Protein AF-A0A2R8B8V7-F1 (afdb_monomer)

Solvent-accessible surface area (backbone atoms only — not comparable to full-atom values): 5307 Å² total; per-residue (Å²): 131,83,75,81,55,92,70,33,49,45,82,42,77,43,87,91,82,42,77,43,55,46,59,65,62,56,99,90,41,82,63,27,61,56,32,46,56,39,31,54,45,42,45,55,26,50,76,66,72,59,47,33,13,81,64,80,65,45,68,50,58,70,90,52,62,69,83,59,53,48,69,44,72,66,44,48,51,50,50,52,50,52,62,48,61,80,72,108

Sequence (88 aa):
MPAPDLDGVYISERGEGRITVTHEGYLWSNSSQNRFKRAVTILRRLQRNTWRCDWCFEDLQTWRRADARYCCEGCRKRAARQRRFWRG

pLDDT: mean 81.8, std 13.98, range [37.34, 96.25]

Organism: NCBI:txid1510460

Structure (mmCIF, N/CA/C/O backbone):
data_AF-A0A2R8B8V7-F1
#
_entry.id   AF-A0A2R8B8V7-F1
#
loop_
_atom_site.group_PDB
_atom_site.id
_atom_site.type_symbol
_atom_site.label_atom_id
_atom_site.label_alt_id
_atom_site.label_comp_id
_atom_site.label_asym_id
_atom_site.label_entity_id
_atom_site.label_seq_id
_atom_site.pdbx_PDB_ins_code
_atom_site.Cartn_x
_atom_site.Cartn_y
_atom_site.Cartn_z
_atom_site.occupancy
_atom_site.B_iso_or_equiv
_atom_site.auth_seq_id
_atom_site.auth_comp_id
_atom_site.auth_asym_id
_atom_site.auth_atom_id
_atom_site.pdbx_PDB_model_num
ATOM 1 N N . MET A 1 1 ? 2.889 17.343 -15.083 1.00 37.34 1 MET A N 1
ATOM 2 C CA . MET A 1 1 ? 3.749 16.149 -14.949 1.00 37.34 1 MET A CA 1
ATOM 3 C C . MET A 1 1 ? 3.767 15.771 -13.478 1.00 37.34 1 MET A C 1
ATOM 5 O O . MET A 1 1 ? 4.072 16.661 -12.689 1.00 37.34 1 MET A O 1
ATOM 9 N N . PRO A 1 2 ? 3.347 14.560 -13.072 1.00 46.81 2 PRO A N 1
ATOM 10 C CA . PRO A 1 2 ? 3.479 14.157 -11.675 1.00 46.81 2 PRO A CA 1
ATOM 11 C C . PRO A 1 2 ? 4.967 14.146 -11.302 1.00 46.81 2 PRO A C 1
ATOM 13 O O . PRO A 1 2 ? 5.813 13.836 -12.142 1.00 46.81 2 PRO A O 1
ATOM 16 N N . ALA A 1 3 ? 5.279 14.563 -10.076 1.00 42.28 3 ALA A N 1
ATOM 17 C CA . ALA A 1 3 ? 6.647 14.591 -9.575 1.00 42.28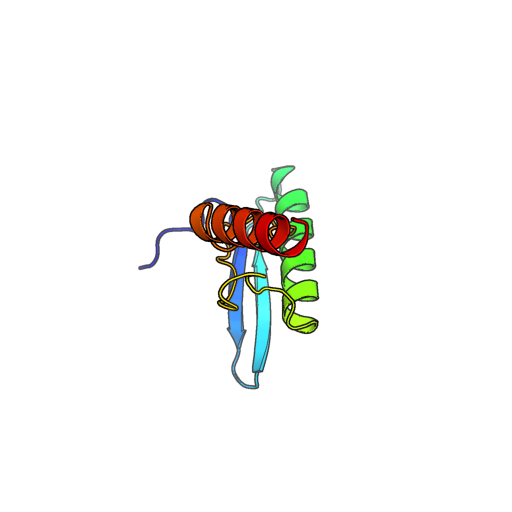 3 ALA A CA 1
ATOM 18 C C . ALA A 1 3 ? 7.290 13.194 -9.697 1.00 42.28 3 ALA A C 1
ATOM 20 O O . ALA A 1 3 ? 6.580 12.202 -9.502 1.00 42.28 3 ALA A O 1
ATOM 21 N N . PRO A 1 4 ? 8.597 13.099 -10.009 1.00 45.88 4 PRO A N 1
ATOM 22 C CA . PRO A 1 4 ? 9.296 11.820 -9.976 1.00 45.88 4 PRO A CA 1
ATOM 23 C C . PRO A 1 4 ? 9.111 11.198 -8.590 1.00 45.88 4 PRO A C 1
ATOM 25 O O . PRO A 1 4 ? 9.291 11.867 -7.568 1.00 45.88 4 PRO A O 1
ATOM 28 N N . ASP A 1 5 ? 8.690 9.935 -8.560 1.00 54.59 5 ASP A N 1
ATOM 29 C CA . ASP A 1 5 ? 8.485 9.207 -7.316 1.00 54.59 5 ASP A CA 1
ATOM 30 C C . ASP A 1 5 ? 9.843 9.112 -6.616 1.00 54.59 5 ASP A C 1
ATOM 32 O O . ASP A 1 5 ? 10.793 8.551 -7.163 1.00 54.59 5 ASP A O 1
ATOM 36 N N . LEU A 1 6 ? 9.953 9.684 -5.411 1.00 55.19 6 LEU A N 1
ATOM 37 C CA . LEU A 1 6 ? 11.199 9.718 -4.627 1.00 55.19 6 LEU A CA 1
ATOM 38 C C . LEU A 1 6 ? 11.805 8.319 -4.420 1.00 55.19 6 LEU A C 1
ATOM 40 O O . LEU A 1 6 ? 13.006 8.169 -4.192 1.00 55.19 6 LEU A O 1
ATOM 44 N N . ASP A 1 7 ? 10.968 7.292 -4.524 1.00 64.00 7 ASP A N 1
ATOM 45 C CA . ASP A 1 7 ? 11.322 5.899 -4.337 1.00 64.00 7 ASP A CA 1
ATOM 46 C C . ASP A 1 7 ? 11.579 5.134 -5.644 1.00 64.00 7 ASP A C 1
ATOM 48 O O . ASP A 1 7 ? 12.110 4.018 -5.597 1.00 64.00 7 ASP A O 1
ATOM 52 N N . GLY A 1 8 ? 11.260 5.733 -6.795 1.00 70.44 8 GLY A N 1
ATOM 53 C CA . GLY A 1 8 ? 11.426 5.151 -8.121 1.00 70.44 8 GLY A CA 1
ATOM 54 C C . GLY A 1 8 ? 10.580 3.899 -8.343 1.00 70.44 8 GLY A C 1
ATOM 55 O O . GLY A 1 8 ? 11.083 2.967 -8.967 1.00 70.44 8 GLY A O 1
ATOM 56 N N . VAL A 1 9 ? 9.355 3.821 -7.799 1.00 77.94 9 VAL A N 1
ATOM 57 C CA . VAL A 1 9 ? 8.417 2.708 -8.027 1.00 77.94 9 VAL A CA 1
ATOM 58 C C . VAL A 1 9 ? 7.048 3.232 -8.463 1.00 77.94 9 VAL A C 1
ATOM 60 O O . VAL A 1 9 ? 6.355 3.918 -7.718 1.00 77.94 9 VAL A O 1
ATOM 63 N N . TYR A 1 10 ? 6.600 2.817 -9.643 1.00 80.75 10 TYR A N 1
ATOM 64 C CA . TYR A 1 10 ? 5.361 3.293 -10.255 1.00 80.75 10 TYR A CA 1
ATOM 65 C C . TYR A 1 10 ? 4.418 2.127 -10.538 1.00 80.75 10 TYR A C 1
ATOM 67 O O . TYR A 1 10 ? 4.828 1.105 -11.092 1.00 80.75 10 TYR A O 1
ATOM 75 N N . ILE A 1 11 ? 3.145 2.278 -10.171 1.00 83.12 11 ILE A N 1
ATOM 76 C CA . ILE A 1 11 ? 2.080 1.352 -10.567 1.00 83.12 11 ILE A CA 1
ATOM 77 C C . ILE A 1 11 ? 1.487 1.883 -11.871 1.00 83.12 11 ILE A C 1
ATOM 79 O O . ILE A 1 11 ? 1.135 3.055 -11.967 1.00 83.12 11 ILE A O 1
ATOM 83 N N . SER A 1 12 ? 1.389 1.019 -12.872 1.00 79.38 12 SER A N 1
ATOM 84 C CA . SER A 1 12 ? 0.755 1.314 -14.152 1.00 79.38 12 SER A CA 1
ATOM 85 C C . SER A 1 12 ? -0.238 0.211 -14.484 1.00 79.38 12 SER A C 1
ATOM 87 O O . SER A 1 12 ? 0.090 -0.975 -14.429 1.00 79.38 12 SER A O 1
ATOM 89 N N . GLU A 1 13 ? -1.457 0.600 -14.828 1.00 74.75 13 GLU A N 1
ATOM 90 C CA . GLU A 1 13 ? -2.428 -0.308 -15.421 1.00 74.75 13 GLU A CA 1
ATOM 91 C C . GLU A 1 13 ? -2.234 -0.256 -16.932 1.00 74.75 13 GLU A C 1
ATOM 93 O O . GLU A 1 13 ? -2.440 0.779 -17.567 1.00 74.75 13 GLU A O 1
ATOM 98 N N . ARG A 1 14 ? -1.772 -1.360 -17.523 1.00 63.75 14 ARG A N 1
ATOM 99 C CA . ARG A 1 14 ? -1.869 -1.518 -18.975 1.00 63.75 14 ARG A CA 1
ATOM 100 C C . ARG A 1 14 ? -3.307 -1.908 -19.311 1.00 63.75 14 ARG A C 1
ATOM 102 O O . ARG A 1 14 ? -3.971 -2.573 -18.513 1.00 63.75 14 ARG A O 1
ATOM 109 N N . GLY A 1 15 ? -3.767 -1.515 -20.501 1.00 50.28 15 GLY A N 1
ATOM 110 C CA . GLY A 1 15 ? -5.047 -1.978 -21.043 1.00 50.28 15 GLY A CA 1
ATOM 111 C C . GLY A 1 15 ? -5.194 -3.499 -20.900 1.00 50.28 15 GLY A C 1
ATOM 112 O O . GLY A 1 15 ? -4.191 -4.212 -20.915 1.00 50.28 15 GLY A O 1
ATOM 113 N N . GLU A 1 16 ? -6.436 -3.964 -20.721 1.00 70.00 16 GLU A N 1
ATOM 114 C CA . GLU A 1 16 ? -6.808 -5.352 -20.364 1.00 70.00 16 GLU A CA 1
ATOM 115 C C . GLU A 1 16 ? -6.624 -5.737 -18.880 1.00 70.00 16 GLU A C 1
ATOM 117 O O . GLU A 1 16 ? -6.528 -6.918 -18.546 1.00 70.00 16 GLU A O 1
ATOM 122 N N . GLY A 1 17 ? -6.577 -4.767 -17.959 1.00 69.12 17 GLY A N 1
ATOM 123 C CA . GLY A 1 17 ? -6.561 -5.049 -16.513 1.00 69.12 17 GLY A CA 1
ATOM 124 C C . GLY A 1 17 ? -5.244 -5.642 -15.999 1.00 69.12 17 GLY A C 1
ATOM 125 O O . GLY A 1 17 ? -5.187 -6.193 -14.898 1.00 69.12 17 GLY A O 1
ATOM 126 N N . ARG A 1 18 ? -4.161 -5.542 -16.780 1.00 76.81 18 ARG A N 1
ATOM 127 C CA . ARG A 1 18 ? -2.833 -6.006 -16.364 1.00 76.81 18 ARG A CA 1
ATOM 128 C C . ARG A 1 18 ? -2.131 -4.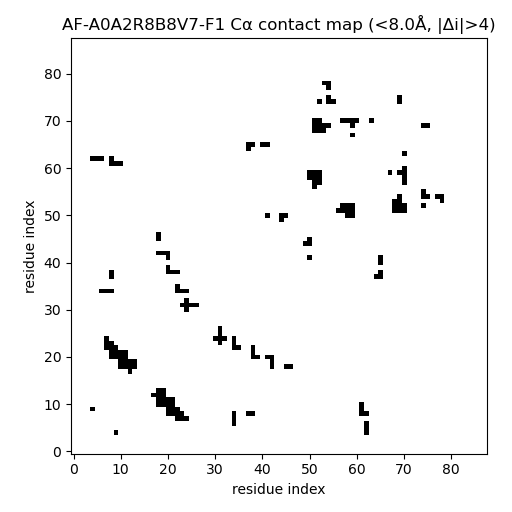937 -15.538 1.00 76.81 18 ARG A C 1
ATOM 130 O O . ARG A 1 18 ? -1.652 -3.929 -16.059 1.00 76.81 18 ARG A O 1
ATOM 137 N N . ILE A 1 19 ? -2.003 -5.214 -14.246 1.00 83.00 19 ILE A N 1
ATOM 138 C CA . ILE A 1 19 ? -1.259 -4.376 -13.307 1.00 83.00 19 ILE A CA 1
ATOM 139 C C . ILE A 1 19 ? 0.242 -4.627 -13.483 1.00 83.00 19 ILE A C 1
ATOM 141 O O . ILE A 1 19 ? 0.723 -5.749 -13.318 1.00 83.00 19 ILE A O 1
ATOM 145 N N . THR A 1 20 ? 0.989 -3.569 -13.790 1.00 83.00 20 THR A N 1
ATOM 146 C CA . THR A 1 20 ? 2.451 -3.585 -13.904 1.00 83.00 20 THR A CA 1
ATOM 147 C C . THR A 1 20 ? 3.051 -2.645 -12.866 1.00 83.00 20 THR A C 1
ATOM 149 O O . THR A 1 20 ? 2.668 -1.479 -12.785 1.00 83.00 20 THR A O 1
ATOM 152 N N . VAL A 1 21 ? 4.012 -3.136 -12.082 1.00 83.81 21 VAL A N 1
ATOM 153 C CA . VAL A 1 21 ? 4.781 -2.310 -11.141 1.00 83.81 21 VAL A CA 1
ATOM 154 C C . VAL A 1 21 ? 6.197 -2.157 -11.679 1.00 83.81 21 VAL A C 1
ATOM 156 O O . VAL A 1 21 ? 6.949 -3.129 -11.744 1.00 83.81 21 VAL A O 1
ATOM 159 N N . THR A 1 22 ? 6.547 -0.939 -12.074 1.00 83.81 22 THR A N 1
ATOM 160 C CA . THR A 1 22 ? 7.845 -0.592 -12.656 1.00 83.81 22 THR A CA 1
ATOM 161 C C . THR A 1 22 ? 8.732 0.002 -11.576 1.00 83.81 22 THR A C 1
ATOM 163 O O . THR A 1 22 ? 8.258 0.795 -10.765 1.00 83.81 22 THR A O 1
ATOM 166 N N . HIS A 1 23 ? 10.017 -0.350 -11.567 1.00 82.88 23 HIS A N 1
ATOM 167 C CA . HIS A 1 23 ? 10.993 0.321 -10.720 1.00 82.88 23 HIS A CA 1
ATOM 168 C C . HIS A 1 23 ? 12.147 0.888 -11.545 1.00 82.88 23 HIS A C 1
ATOM 170 O O . HIS A 1 23 ? 12.577 0.288 -12.527 1.00 82.88 23 HIS A O 1
ATOM 176 N N . GLU A 1 24 ? 12.680 2.021 -11.107 1.00 78.00 24 GLU A N 1
ATOM 177 C CA . GLU A 1 24 ? 13.882 2.626 -11.667 1.00 78.00 24 GLU A CA 1
ATOM 178 C C . GLU A 1 24 ? 15.106 2.156 -10.880 1.00 78.00 24 GLU A C 1
ATOM 180 O O . GLU A 1 24 ? 15.191 2.309 -9.654 1.00 78.00 24 GLU A O 1
ATOM 185 N N . GLY A 1 25 ? 16.071 1.568 -11.582 1.00 68.88 25 GLY A N 1
ATOM 186 C CA . GLY A 1 25 ? 17.338 1.124 -11.016 1.00 68.88 25 GLY A CA 1
ATOM 187 C C . GLY A 1 25 ? 18.513 1.646 -11.830 1.00 68.88 25 GLY A C 1
ATOM 188 O O . GLY A 1 25 ? 18.500 1.557 -13.053 1.00 68.88 25 GLY A O 1
ATOM 189 N N . TYR A 1 26 ? 19.540 2.151 -11.150 1.00 68.19 26 TYR A N 1
ATOM 190 C CA . TYR A 1 26 ? 20.836 2.423 -11.766 1.00 68.19 26 TYR A CA 1
ATOM 191 C C . TYR A 1 26 ? 21.721 1.183 -11.615 1.00 68.19 26 TYR A C 1
ATOM 193 O O . TYR A 1 26 ? 21.729 0.554 -10.555 1.00 68.19 26 TYR A O 1
ATOM 201 N N . LEU A 1 27 ? 22.474 0.829 -12.661 1.00 63.91 27 LEU A N 1
ATOM 202 C CA . LEU A 1 27 ? 23.316 -0.380 -12.688 1.00 63.91 27 LEU A CA 1
ATOM 203 C C . LEU A 1 27 ? 24.386 -0.402 -11.580 1.00 63.91 27 LEU A C 1
ATOM 205 O O . LEU A 1 27 ? 24.832 -1.470 -11.178 1.00 63.91 27 LEU A O 1
ATOM 209 N N . TRP A 1 28 ? 24.766 0.765 -11.059 1.00 63.03 28 TRP A N 1
ATOM 210 C CA . TRP A 1 28 ? 25.817 0.939 -10.053 1.00 63.03 28 TRP A CA 1
ATOM 211 C C . TRP A 1 28 ? 25.300 1.150 -8.621 1.00 63.03 28 TRP A C 1
ATOM 213 O O . TRP A 1 28 ? 26.096 1.435 -7.728 1.00 63.03 28 TRP A O 1
ATOM 223 N N . SER A 1 29 ? 23.987 1.062 -8.365 1.00 64.75 29 SER A N 1
ATOM 224 C CA . SER A 1 29 ? 23.432 1.343 -7.036 1.00 64.75 29 SER A CA 1
ATOM 225 C C . SER A 1 29 ? 22.804 0.113 -6.372 1.00 64.75 29 SER A C 1
ATOM 227 O O . SER A 1 29 ? 21.851 -0.488 -6.870 1.00 64.75 29 SER A O 1
ATOM 229 N N . ASN A 1 30 ? 23.256 -0.202 -5.151 1.00 63.16 30 ASN A N 1
ATOM 230 C CA . ASN A 1 30 ? 22.639 -1.232 -4.296 1.00 63.16 30 ASN A CA 1
ATOM 231 C C . ASN A 1 30 ? 21.163 -0.930 -3.954 1.00 63.16 30 ASN A C 1
ATOM 233 O O . ASN A 1 30 ? 20.413 -1.819 -3.549 1.00 63.16 30 ASN A O 1
ATOM 237 N N . SER A 1 31 ? 20.711 0.312 -4.154 1.00 69.19 31 SER A N 1
ATOM 238 C CA . SER A 1 31 ? 19.305 0.706 -4.017 1.00 69.19 31 SER A CA 1
ATOM 239 C C . SER A 1 31 ? 18.389 0.050 -5.057 1.00 69.19 31 SER A C 1
ATOM 241 O O . SER A 1 31 ? 17.204 -0.130 -4.775 1.00 69.19 31 SER A O 1
ATOM 243 N N . SER A 1 32 ? 18.922 -0.373 -6.210 1.00 74.94 32 SER A N 1
ATOM 244 C CA . SER A 1 32 ? 18.156 -1.032 -7.276 1.00 74.94 32 SER A CA 1
ATOM 245 C C . SER A 1 32 ? 17.525 -2.352 -6.802 1.00 74.94 32 SER A C 1
ATOM 247 O O . SER A 1 32 ? 16.331 -2.579 -7.005 1.00 74.94 32 SER A O 1
ATOM 249 N N . GLN A 1 33 ? 18.263 -3.177 -6.042 1.00 80.38 33 GLN A N 1
ATOM 250 C CA . GLN A 1 33 ? 17.719 -4.421 -5.474 1.00 80.38 33 GLN A CA 1
ATOM 251 C C . GLN A 1 33 ? 16.603 -4.172 -4.450 1.00 80.38 33 GLN A C 1
ATOM 253 O O . GLN A 1 33 ? 15.612 -4.904 -4.422 1.00 80.38 33 GLN A O 1
ATOM 258 N N . ASN A 1 34 ? 16.735 -3.145 -3.605 1.00 82.38 34 ASN A N 1
ATOM 259 C CA . ASN A 1 34 ? 15.706 -2.813 -2.616 1.00 82.38 34 ASN A CA 1
ATOM 260 C C . ASN A 1 34 ? 14.421 -2.309 -3.288 1.00 82.38 34 ASN A C 1
ATOM 262 O O . ASN A 1 34 ? 13.323 -2.699 -2.882 1.00 82.38 34 ASN A O 1
ATOM 266 N N . ARG A 1 35 ? 14.547 -1.509 -4.355 1.00 81.62 35 ARG A N 1
ATOM 267 C CA . ARG A 1 35 ? 13.413 -1.058 -5.176 1.00 81.62 35 ARG A CA 1
ATOM 268 C C . ARG A 1 35 ? 12.732 -2.218 -5.897 1.00 8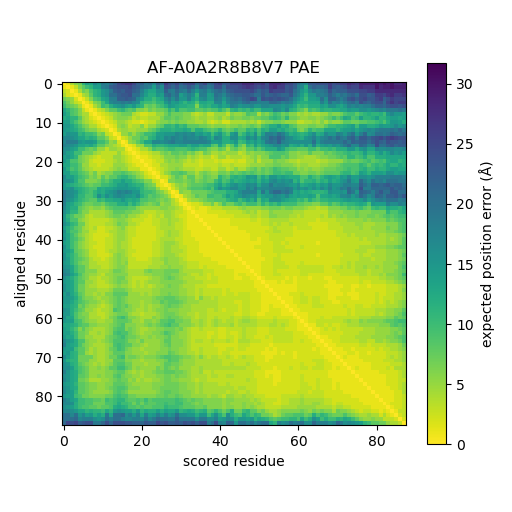1.62 35 ARG A C 1
ATOM 270 O O . ARG A 1 35 ? 11.509 -2.30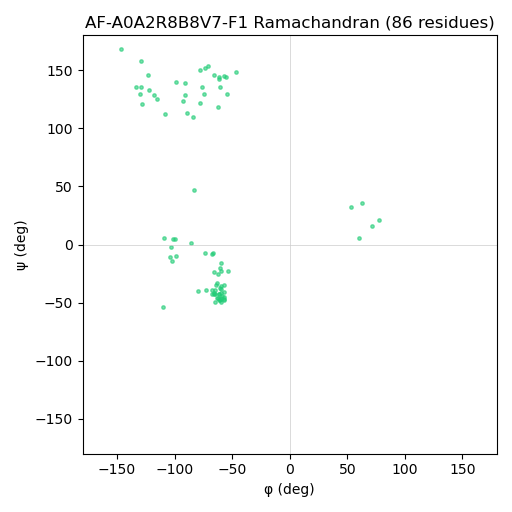8 -5.845 1.00 81.62 35 ARG A O 1
ATOM 277 N N . PHE A 1 36 ? 13.496 -3.158 -6.457 1.00 84.81 36 PHE A N 1
ATOM 278 C CA . PHE A 1 36 ? 12.942 -4.375 -7.060 1.00 84.81 36 PHE A CA 1
ATOM 279 C C . PHE A 1 36 ? 12.154 -5.213 -6.042 1.00 84.81 36 PHE A C 1
ATOM 281 O O . PHE A 1 36 ? 10.994 -5.549 -6.277 1.00 84.81 36 PHE A O 1
ATOM 288 N N . LYS A 1 37 ? 12.728 -5.490 -4.859 1.00 87.00 37 LYS A N 1
ATOM 289 C CA . LYS A 1 37 ? 12.035 -6.226 -3.779 1.00 87.00 37 LYS A CA 1
ATOM 290 C C . LYS A 1 37 ? 10.731 -5.538 -3.363 1.00 87.00 37 LYS A C 1
ATOM 292 O O . LYS A 1 37 ? 9.714 -6.204 -3.142 1.00 87.00 37 LYS A O 1
ATOM 297 N N . ARG A 1 38 ? 10.742 -4.205 -3.280 1.00 87.00 38 ARG A N 1
ATOM 298 C CA . ARG A 1 38 ? 9.551 -3.399 -2.991 1.00 87.00 38 ARG A CA 1
ATOM 299 C C . ARG A 1 38 ? 8.508 -3.517 -4.101 1.00 87.00 38 ARG A C 1
ATOM 301 O O . ARG A 1 38 ? 7.360 -3.819 -3.788 1.00 87.00 38 ARG A O 1
ATOM 308 N N . ALA A 1 39 ? 8.900 -3.341 -5.361 1.00 88.69 39 ALA A N 1
ATOM 309 C CA . ALA A 1 39 ? 8.013 -3.451 -6.517 1.00 88.69 39 ALA A CA 1
ATOM 310 C C . ALA A 1 39 ? 7.335 -4.828 -6.587 1.00 88.69 39 ALA A C 1
ATOM 312 O O . ALA A 1 39 ? 6.115 -4.909 -6.705 1.00 88.69 39 ALA A O 1
ATOM 313 N N . VAL A 1 40 ? 8.099 -5.908 -6.387 1.00 90.38 40 VAL A N 1
ATOM 314 C CA . VAL A 1 40 ? 7.567 -7.279 -6.316 1.00 90.38 40 VAL A CA 1
ATOM 315 C C . VAL A 1 40 ? 6.560 -7.434 -5.176 1.00 90.38 40 VAL A C 1
ATOM 317 O O . VAL A 1 40 ? 5.522 -8.073 -5.342 1.00 90.38 40 VAL A O 1
ATOM 320 N N . THR A 1 41 ? 6.836 -6.852 -4.008 1.00 91.44 41 THR A N 1
ATOM 321 C CA . THR A 1 41 ? 5.925 -6.944 -2.859 1.00 91.44 41 THR A CA 1
ATOM 322 C C . THR A 1 41 ? 4.623 -6.184 -3.110 1.00 91.44 41 THR A C 1
ATOM 324 O O . THR A 1 41 ? 3.550 -6.713 -2.824 1.00 91.44 41 THR A O 1
ATOM 327 N N . ILE A 1 42 ? 4.703 -4.983 -3.689 1.00 89.88 42 ILE A N 1
ATOM 328 C CA . ILE A 1 42 ? 3.529 -4.193 -4.085 1.00 89.88 42 ILE A CA 1
ATOM 329 C C . ILE A 1 42 ? 2.709 -4.959 -5.129 1.00 89.88 42 ILE A C 1
ATOM 331 O O . ILE A 1 42 ? 1.510 -5.140 -4.935 1.00 89.88 42 ILE A O 1
ATOM 335 N N . LEU A 1 43 ? 3.351 -5.505 -6.168 1.00 90.62 43 LEU A N 1
ATOM 336 C CA . LEU A 1 43 ? 2.687 -6.301 -7.204 1.00 90.62 43 LEU A CA 1
ATOM 337 C C . LEU A 1 43 ? 1.938 -7.502 -6.610 1.00 90.62 43 LEU A C 1
ATOM 339 O O . LEU A 1 43 ? 0.767 -7.713 -6.913 1.00 90.62 43 LEU A O 1
ATOM 343 N N . ARG A 1 44 ? 2.576 -8.257 -5.707 1.00 92.00 44 ARG A N 1
ATOM 344 C CA . ARG A 1 44 ? 1.934 -9.389 -5.014 1.00 92.00 44 ARG A CA 1
ATOM 345 C C . ARG A 1 44 ? 0.726 -8.953 -4.186 1.00 92.00 44 ARG A C 1
ATOM 347 O O . ARG A 1 44 ? -0.254 -9.690 -4.102 1.00 92.00 44 ARG A O 1
ATOM 354 N N . ARG A 1 45 ? 0.785 -7.782 -3.547 1.00 92.75 45 ARG A N 1
ATOM 355 C CA . ARG A 1 45 ? -0.341 -7.255 -2.764 1.00 92.75 45 ARG A CA 1
ATOM 356 C C . ARG A 1 45 ? -1.479 -6.771 -3.651 1.00 92.75 45 ARG A C 1
ATOM 358 O O . ARG A 1 45 ? -2.626 -7.048 -3.309 1.00 92.75 45 ARG A O 1
ATOM 365 N N . LEU A 1 46 ? -1.173 -6.127 -4.776 1.00 89.94 46 LEU A N 1
ATOM 366 C CA . LEU A 1 46 ? -2.152 -5.729 -5.792 1.00 89.94 46 LEU A CA 1
ATOM 367 C C . LEU A 1 46 ? -2.867 -6.953 -6.373 1.00 89.94 46 LEU A C 1
ATOM 369 O O . LEU A 1 46 ? -4.090 -6.994 -6.368 1.00 89.94 46 LEU A O 1
ATOM 373 N N . GLN A 1 47 ? -2.125 -8.004 -6.740 1.00 89.31 47 GLN A N 1
ATOM 374 C CA . GLN A 1 47 ? -2.703 -9.275 -7.205 1.00 89.31 47 GLN A CA 1
ATOM 375 C C . GLN A 1 47 ? -3.653 -9.914 -6.185 1.00 89.31 47 GLN A C 1
ATOM 377 O O . GLN A 1 47 ? -4.640 -10.537 -6.557 1.00 89.31 47 GLN A O 1
ATOM 382 N N . ARG A 1 48 ? -3.364 -9.766 -4.888 1.00 91.00 48 ARG A N 1
ATOM 383 C CA . ARG A 1 48 ? -4.216 -10.266 -3.798 1.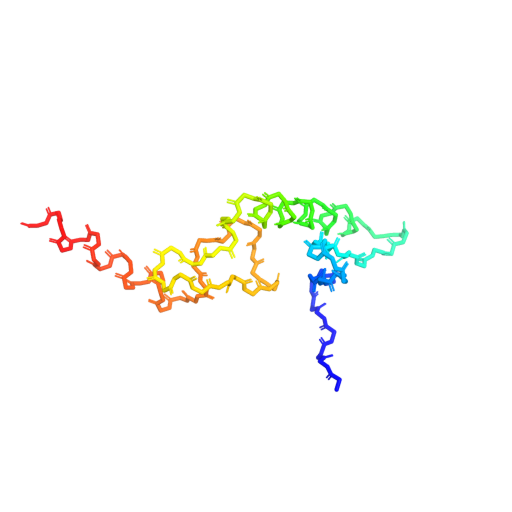00 91.00 48 ARG A CA 1
ATOM 384 C C . ARG A 1 48 ? -5.329 -9.293 -3.39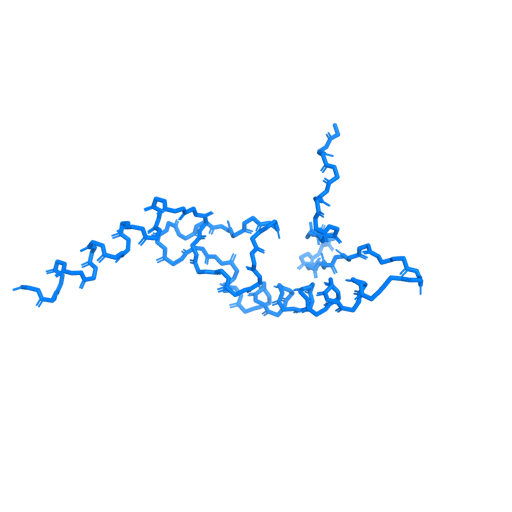9 1.00 91.00 48 ARG A C 1
ATOM 386 O O . ARG A 1 48 ? -6.037 -9.577 -2.442 1.00 91.00 48 ARG A O 1
ATOM 393 N N . ASN A 1 49 ? -5.445 -8.137 -4.056 1.00 89.31 49 ASN A N 1
ATOM 394 C CA . ASN A 1 49 ? -6.341 -7.045 -3.667 1.00 89.31 49 ASN A CA 1
ATOM 395 C C . ASN A 1 49 ? -6.158 -6.589 -2.197 1.00 89.31 49 ASN A C 1
ATOM 397 O O . ASN A 1 49 ? -7.096 -6.195 -1.510 1.00 89.31 49 ASN A O 1
ATOM 401 N N . THR A 1 50 ? -4.923 -6.672 -1.688 1.00 92.56 50 THR A N 1
ATOM 402 C CA . THR A 1 50 ? -4.544 -6.322 -0.299 1.00 92.56 50 THR A CA 1
ATOM 403 C C . THR A 1 50 ? -3.702 -5.050 -0.217 1.00 92.56 50 THR A C 1
ATOM 405 O O . THR A 1 50 ? -3.198 -4.696 0.853 1.00 92.56 50 THR A O 1
ATOM 408 N N . TRP A 1 51 ? -3.505 -4.352 -1.335 1.00 92.62 51 TRP A N 1
ATOM 409 C CA . TRP A 1 51 ? -2.810 -3.064 -1.387 1.00 92.62 51 TRP A CA 1
ATOM 410 C C . TRP A 1 51 ? -3.753 -1.899 -1.039 1.00 92.62 51 TRP A C 1
ATOM 412 O O . TRP A 1 51 ? -3.812 -0.881 -1.717 1.00 92.62 51 TRP A O 1
ATOM 422 N N . ARG A 1 52 ? -4.510 -2.063 0.048 1.00 94.69 52 ARG A N 1
ATOM 423 C CA . ARG A 1 52 ? -5.561 -1.146 0.492 1.00 94.69 52 ARG A CA 1
ATOM 424 C C . ARG A 1 52 ? -5.372 -0.801 1.962 1.00 94.69 52 ARG A C 1
ATOM 426 O O . ARG A 1 52 ? -4.696 -1.515 2.703 1.00 94.69 52 ARG A O 1
ATOM 433 N N . CYS A 1 53 ? -5.930 0.323 2.384 1.00 94.81 53 CYS A N 1
ATOM 434 C CA . CYS A 1 53 ? -5.909 0.750 3.772 1.00 94.81 53 CYS A CA 1
ATOM 435 C C . CYS A 1 53 ? -6.894 -0.073 4.613 1.00 94.81 53 CYS A C 1
ATOM 437 O O . CYS A 1 53 ? -8.088 -0.058 4.342 1.00 94.81 53 CYS A O 1
ATOM 439 N N . ASP A 1 54 ? -6.434 -0.622 5.738 1.00 94.75 54 ASP A N 1
ATOM 440 C CA . ASP A 1 54 ? -7.268 -1.404 6.673 1.00 94.75 54 ASP A CA 1
ATOM 441 C C . ASP A 1 54 ? -8.368 -0.582 7.386 1.00 94.75 54 ASP A C 1
ATOM 443 O O . ASP A 1 54 ? -9.171 -1.137 8.128 1.00 94.75 54 ASP A O 1
ATOM 447 N N . TRP A 1 55 ? -8.382 0.749 7.235 1.00 95.56 55 TRP A N 1
ATOM 448 C CA . TRP A 1 55 ? -9.348 1.637 7.896 1.00 95.56 55 TRP A CA 1
ATOM 449 C C . TRP A 1 55 ? -10.348 2.258 6.921 1.00 95.56 5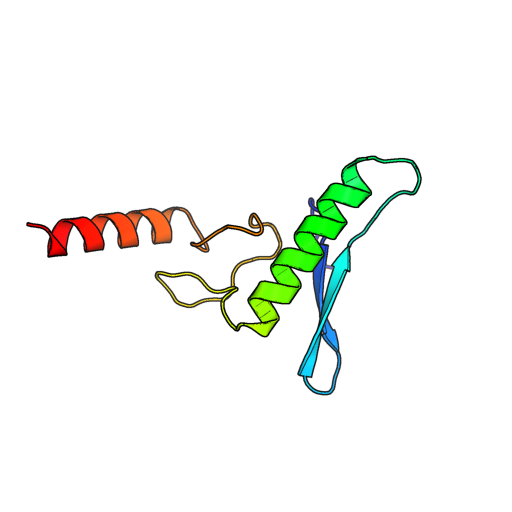5 TRP A C 1
ATOM 451 O O . TRP A 1 55 ? -11.546 2.204 7.160 1.00 95.56 55 TRP A O 1
ATOM 461 N N . CYS A 1 56 ? -9.858 2.907 5.859 1.00 95.00 56 CYS A N 1
ATOM 462 C CA . CYS A 1 56 ? -10.714 3.604 4.895 1.00 95.00 56 CYS A CA 1
ATOM 463 C C . CYS A 1 56 ? -10.906 2.836 3.588 1.00 95.00 56 CYS A C 1
ATOM 465 O O . CYS A 1 56 ? -11.611 3.330 2.723 1.00 95.00 56 CYS A O 1
ATOM 467 N N . PHE A 1 57 ? -10.268 1.674 3.422 1.00 93.38 57 PHE A N 1
ATOM 468 C CA . PHE A 1 57 ? -10.356 0.824 2.230 1.00 93.38 57 PHE A CA 1
ATOM 469 C C . PHE A 1 57 ? -9.891 1.460 0.912 1.00 93.38 57 PHE A C 1
ATOM 471 O O . PHE A 1 57 ? -9.973 0.820 -0.130 1.00 93.38 57 PHE A O 1
ATOM 478 N N . GLU A 1 58 ? -9.338 2.665 0.950 1.00 91.75 58 GLU A N 1
ATOM 479 C CA . GLU A 1 58 ? -8.681 3.286 -0.201 1.00 91.75 58 GLU A CA 1
ATOM 480 C C . GLU A 1 58 ? -7.355 2.603 -0.532 1.00 91.75 58 GLU A C 1
ATOM 482 O O . GLU A 1 58 ? -6.690 2.055 0.359 1.00 91.75 58 GLU A O 1
ATOM 487 N N . ASP A 1 59 ? -6.944 2.681 -1.795 1.00 88.06 59 ASP A N 1
ATOM 488 C CA . ASP A 1 59 ? -5.654 2.163 -2.240 1.00 88.06 59 ASP A CA 1
ATOM 489 C C . ASP A 1 59 ? -4.483 2.859 -1.534 1.00 88.06 59 ASP A C 1
ATOM 491 O O . ASP A 1 59 ? -4.500 4.052 -1.200 1.00 88.06 59 ASP A O 1
ATOM 495 N N . LEU A 1 60 ? -3.431 2.087 -1.264 1.00 89.88 60 LEU A N 1
ATOM 496 C CA . LEU A 1 60 ? -2.208 2.629 -0.687 1.00 89.88 60 LEU A CA 1
ATOM 497 C C . LEU A 1 60 ? -1.401 3.369 -1.762 1.00 89.88 60 LEU A C 1
ATOM 499 O O . LEU A 1 60 ? -1.172 2.870 -2.860 1.00 89.88 60 LEU A O 1
ATOM 503 N N . GLN A 1 61 ? -0.903 4.551 -1.409 1.00 85.81 61 GLN A N 1
ATOM 504 C CA . GLN A 1 61 ? -0.034 5.336 -2.287 1.00 85.81 61 GLN A CA 1
ATOM 505 C C . GLN A 1 61 ? 1.308 4.629 -2.516 1.00 85.81 61 GLN A C 1
ATOM 507 O O . GLN A 1 61 ? 1.838 3.990 -1.603 1.00 85.81 61 GLN A O 1
ATOM 512 N N . THR A 1 62 ? 1.885 4.776 -3.709 1.00 80.88 62 THR A N 1
ATOM 513 C CA . THR A 1 62 ? 3.124 4.088 -4.120 1.00 80.88 62 THR A CA 1
ATOM 514 C C . THR A 1 62 ? 4.313 4.409 -3.230 1.00 80.88 62 THR A C 1
ATOM 516 O O . THR A 1 62 ? 5.073 3.497 -2.914 1.00 80.88 62 THR A O 1
ATOM 519 N N . TRP A 1 63 ? 4.419 5.647 -2.733 1.00 79.00 63 TRP A N 1
ATOM 520 C CA . TRP A 1 63 ? 5.451 6.094 -1.786 1.00 79.00 63 TRP A CA 1
ATOM 521 C C . TRP A 1 63 ? 5.340 5.452 -0.391 1.00 79.00 63 TRP A C 1
ATOM 523 O O . TRP A 1 63 ? 6.192 5.653 0.476 1.00 79.00 63 TRP A O 1
ATOM 533 N N . ARG A 1 64 ? 4.271 4.697 -0.099 1.00 85.81 64 ARG A N 1
ATOM 534 C CA . ARG A 1 64 ? 4.179 3.952 1.161 1.00 85.81 64 ARG A CA 1
ATOM 535 C C . ARG A 1 64 ? 5.105 2.743 1.138 1.00 85.81 64 ARG A C 1
ATOM 537 O O . ARG A 1 64 ? 5.366 2.127 0.107 1.00 85.81 64 ARG A O 1
ATOM 544 N N . ARG A 1 65 ? 5.558 2.356 2.333 1.00 86.00 65 ARG A N 1
ATOM 545 C CA . ARG A 1 65 ? 6.292 1.101 2.515 1.00 86.00 65 ARG A CA 1
ATOM 546 C C . ARG A 1 65 ? 5.452 -0.076 2.016 1.00 86.00 65 ARG A C 1
ATOM 548 O O . ARG A 1 65 ? 4.238 -0.094 2.202 1.00 86.00 65 ARG A O 1
ATOM 555 N N . ALA A 1 66 ? 6.108 -1.083 1.446 1.00 87.44 66 ALA A N 1
ATOM 556 C CA . ALA A 1 66 ? 5.448 -2.274 0.907 1.00 87.44 66 ALA A CA 1
ATOM 557 C C . ALA A 1 66 ? 4.651 -3.090 1.948 1.00 87.44 66 ALA A C 1
ATOM 559 O O . ALA A 1 66 ? 3.752 -3.852 1.592 1.00 87.44 66 ALA A O 1
ATOM 560 N N . ASP A 1 67 ? 4.948 -2.930 3.234 1.00 86.94 67 ASP A N 1
ATOM 561 C CA . ASP A 1 67 ? 4.255 -3.552 4.365 1.00 86.94 67 ASP A CA 1
ATOM 562 C C . ASP A 1 67 ? 3.246 -2.607 5.047 1.00 86.94 67 ASP A C 1
ATOM 564 O O . ASP A 1 67 ? 2.634 -2.963 6.057 1.00 86.94 67 ASP A O 1
ATOM 568 N N . ALA A 1 68 ? 3.030 -1.404 4.501 1.00 91.19 68 ALA A N 1
ATOM 569 C CA . ALA A 1 68 ? 2.093 -0.446 5.066 1.00 91.19 68 ALA A CA 1
ATOM 570 C C . ALA A 1 68 ? 0.670 -1.022 5.095 1.00 91.19 68 ALA A C 1
ATOM 572 O O . ALA A 1 68 ? 0.188 -1.600 4.121 1.00 91.19 68 ALA A O 1
ATOM 573 N N . ARG A 1 69 ? -0.015 -0.832 6.224 1.00 94.12 69 ARG A N 1
ATOM 574 C CA . ARG A 1 69 ? -1.428 -1.209 6.413 1.00 94.12 69 ARG A CA 1
ATOM 575 C C . ARG A 1 69 ? -2.389 -0.023 6.329 1.00 94.12 69 ARG A C 1
ATOM 577 O O . ARG A 1 69 ? -3.595 -0.198 6.223 1.00 94.12 69 ARG A O 1
ATOM 584 N N . TYR A 1 70 ? -1.864 1.203 6.399 1.00 94.88 70 TYR A N 1
ATOM 585 C CA . TYR A 1 70 ? -2.677 2.416 6.487 1.00 94.88 70 TYR A CA 1
ATOM 586 C C . TYR A 1 70 ? -2.195 3.502 5.526 1.00 94.88 70 TYR A C 1
ATOM 588 O O . TYR A 1 70 ? -1.000 3.814 5.471 1.00 94.88 70 TYR A O 1
ATOM 596 N N . CYS A 1 71 ? -3.137 4.148 4.834 1.00 91.62 71 CYS A N 1
ATOM 597 C CA . CYS A 1 71 ? -2.848 5.214 3.872 1.00 91.62 71 CYS A CA 1
ATOM 598 C C . CYS A 1 71 ? -2.219 6.447 4.535 1.00 91.62 71 CYS A C 1
ATOM 600 O O . CYS A 1 71 ? -1.302 7.033 3.970 1.00 91.62 71 CYS A O 1
ATOM 602 N N . CYS A 1 72 ? -2.606 6.776 5.773 1.00 91.31 72 CYS A N 1
ATOM 603 C CA . CYS A 1 72 ? -2.075 7.906 6.537 1.00 91.31 72 CYS A CA 1
ATOM 604 C C . CYS A 1 72 ? -2.018 7.619 8.049 1.00 91.31 72 CYS A C 1
ATOM 606 O O . CYS A 1 72 ? -2.588 6.646 8.554 1.00 91.31 72 CYS A O 1
ATOM 608 N N . GLU A 1 73 ? -1.330 8.493 8.785 1.00 94.19 73 GLU A N 1
ATOM 609 C CA . GLU A 1 73 ? -1.225 8.417 10.248 1.00 94.19 73 GLU A CA 1
ATOM 610 C C . GLU A 1 73 ? -2.588 8.580 10.943 1.00 94.19 73 GLU A C 1
ATOM 612 O O . GLU A 1 73 ? -2.863 7.939 11.959 1.00 94.19 73 GLU A O 1
ATOM 617 N N . GLY A 1 74 ? -3.484 9.383 10.361 1.00 95.50 74 GLY A N 1
ATOM 618 C CA . GLY A 1 74 ? -4.854 9.540 10.848 1.00 95.50 74 GLY A CA 1
ATOM 619 C C . GLY A 1 74 ? -5.635 8.222 10.834 1.00 95.50 74 GLY A C 1
ATOM 620 O O . GLY A 1 74 ? -6.224 7.850 11.849 1.00 95.50 74 GLY A O 1
ATOM 621 N N . CYS A 1 75 ? -5.584 7.476 9.726 1.00 95.88 75 CYS A N 1
ATOM 622 C CA . CYS A 1 75 ? -6.215 6.158 9.608 1.00 95.88 75 CYS A CA 1
ATOM 623 C C . CYS A 1 75 ? -5.640 5.152 10.614 1.00 95.88 75 CYS A C 1
ATOM 625 O O . CYS A 1 75 ? -6.404 4.470 11.297 1.00 95.88 75 CYS A O 1
ATOM 627 N N . ARG A 1 76 ? -4.311 5.137 10.806 1.00 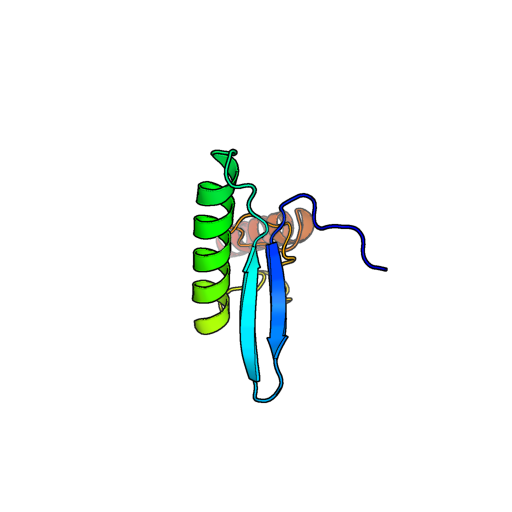95.56 76 ARG A N 1
ATOM 628 C CA . ARG A 1 76 ? -3.656 4.303 11.831 1.00 95.56 76 ARG A CA 1
ATOM 629 C C . ARG A 1 76 ? -4.203 4.590 13.233 1.00 95.56 76 ARG A C 1
ATOM 631 O O . ARG A 1 76 ? -4.535 3.663 13.976 1.00 95.56 76 ARG A O 1
ATOM 638 N N . LYS A 1 77 ? -4.310 5.871 13.603 1.00 96.25 77 LYS A N 1
ATOM 639 C CA . LYS A 1 77 ? -4.815 6.300 14.918 1.00 96.25 77 LYS A CA 1
ATOM 640 C C . LYS A 1 77 ? -6.292 5.955 15.111 1.00 96.25 77 LYS A C 1
ATOM 642 O O . LYS A 1 77 ? -6.651 5.477 16.183 1.00 96.25 77 LYS A O 1
ATOM 647 N N . ARG A 1 78 ? -7.143 6.155 14.099 1.00 96.25 78 ARG A N 1
ATOM 648 C CA . ARG A 1 78 ? -8.569 5.785 14.172 1.00 96.25 78 ARG A CA 1
ATOM 649 C C . ARG A 1 78 ? -8.754 4.277 14.353 1.00 96.25 78 ARG A C 1
ATOM 651 O O . ARG A 1 78 ? -9.440 3.877 15.289 1.00 96.25 78 ARG A O 1
ATOM 658 N N . ALA A 1 79 ? -8.037 3.458 13.582 1.00 94.88 79 ALA A N 1
ATOM 659 C CA . ALA A 1 79 ? -8.037 2.004 13.753 1.00 94.88 79 ALA A CA 1
ATOM 660 C C . ALA A 1 79 ? -7.550 1.577 15.148 1.00 94.88 79 ALA A C 1
ATOM 662 O O . ALA A 1 79 ? -8.074 0.642 15.750 1.00 94.88 79 ALA A O 1
ATOM 663 N N . ALA A 1 80 ? -6.547 2.263 15.708 1.00 94.69 80 ALA A N 1
ATOM 664 C CA . ALA A 1 80 ? -6.099 2.010 17.076 1.00 94.69 80 ALA A CA 1
ATOM 665 C C . ALA A 1 80 ? -7.164 2.375 18.124 1.00 94.69 80 ALA A C 1
ATOM 667 O O . ALA A 1 80 ? -7.365 1.606 19.060 1.00 94.69 80 ALA A O 1
ATOM 668 N N . ARG A 1 81 ? -7.862 3.508 17.964 1.00 95.00 81 ARG A N 1
ATOM 669 C CA . ARG A 1 81 ? -8.961 3.920 18.856 1.00 95.00 81 ARG A CA 1
ATOM 670 C C . ARG A 1 81 ? -10.125 2.937 18.801 1.00 95.00 81 ARG A C 1
ATOM 672 O O . ARG A 1 81 ? -10.574 2.496 19.850 1.00 95.00 81 ARG A O 1
ATOM 679 N N . GLN A 1 82 ? -10.545 2.532 17.603 1.00 93.75 82 GLN A N 1
ATOM 680 C CA . GLN A 1 82 ? -11.627 1.562 17.436 1.00 93.75 82 GLN A CA 1
ATOM 681 C C . GLN A 1 82 ? -11.284 0.227 18.114 1.00 93.75 82 GLN A C 1
ATOM 683 O O . GLN A 1 82 ? -12.079 -0.296 18.884 1.00 93.75 82 GLN A O 1
ATOM 688 N N . ARG A 1 83 ? -10.063 -0.292 17.922 1.00 91.12 83 ARG A N 1
ATOM 689 C CA . ARG A 1 83 ? -9.609 -1.526 18.593 1.00 91.12 83 ARG A CA 1
ATOM 690 C C . ARG A 1 83 ? -9.564 -1.433 20.119 1.00 91.12 83 ARG A C 1
ATOM 692 O O . ARG A 1 83 ? -9.584 -2.478 20.759 1.00 91.12 83 ARG A O 1
ATOM 699 N N . ARG A 1 84 ? -9.419 -0.231 20.684 1.00 92.69 84 ARG A N 1
ATOM 700 C CA . ARG A 1 84 ? -9.496 -0.004 22.135 1.00 92.69 84 ARG A CA 1
ATOM 701 C C . ARG A 1 84 ? -10.946 0.053 22.604 1.00 92.69 84 ARG A C 1
ATOM 703 O O . ARG A 1 84 ? -11.233 -0.535 23.631 1.00 92.69 84 ARG A O 1
ATOM 710 N N . PHE A 1 85 ? -11.831 0.689 21.833 1.00 90.75 85 PHE A N 1
ATOM 711 C CA . PHE A 1 85 ? -13.265 0.745 22.130 1.00 90.75 85 PHE A CA 1
ATOM 712 C C . PHE A 1 85 ? -13.888 -0.652 22.214 1.00 90.75 85 PHE A C 1
ATOM 714 O O . PHE A 1 85 ? -14.579 -0.939 23.170 1.00 90.75 85 PHE A O 1
ATOM 721 N N . TRP A 1 86 ? -13.570 -1.553 21.281 1.00 84.88 86 TRP A N 1
ATOM 722 C CA . TRP A 1 86 ? -14.090 -2.930 21.309 1.00 84.88 86 TRP A CA 1
ATOM 723 C C . TRP A 1 86 ? -13.465 -3.842 22.381 1.00 84.88 86 TRP A C 1
ATOM 725 O O . TRP A 1 86 ? -13.873 -4.992 22.500 1.00 84.88 86 TRP A O 1
ATOM 735 N N . ARG A 1 87 ? -12.423 -3.390 23.092 1.00 77.31 87 ARG A N 1
ATOM 736 C CA . ARG A 1 87 ? -11.762 -4.167 24.159 1.00 77.31 87 ARG A CA 1
ATOM 737 C C . ARG A 1 87 ? -12.133 -3.704 25.568 1.00 77.31 87 ARG A C 1
ATOM 739 O O . ARG A 1 87 ? -11.712 -4.371 26.509 1.00 77.31 87 ARG A O 1
ATOM 746 N N . GLY A 1 88 ? -12.800 -2.559 25.699 1.00 60.41 88 GLY A N 1
ATOM 747 C CA . GLY A 1 88 ? -13.314 -2.040 26.967 1.00 60.41 88 GLY A CA 1
ATOM 748 C C . GLY A 1 88 ? -14.798 -2.321 27.069 1.00 60.41 88 GLY A C 1
ATOM 749 O O . GLY A 1 88 ? -15.240 -2.575 28.204 1.00 60.41 88 GLY A O 1
#

Secondary structure (DSSP, 8-state):
-PPPPTT-EEEEEETTTEEEEEE---TT-THHHHHHHHHHHHHHHHHTT--B-TTT-PBPPTTS-TT---SSHHHHHHHHHHHHHTT-

Nearest PDB structures (foldseek):
  8x84-assembly1_A  TM=4.458E-01  e=5.347E+00  Drosophila melanogaster
  8jm9-assembly1_A  TM=4.403E-01  e=6.092E+00  Drosophila melanogaster
  7w5z-assembly1_C2  TM=4.094E-01  e=7.409E+00  Tetrahymena thermophila
  1mnm-assembly1_C  TM=2.174E-01  e=8.441E+00  Saccharomyces cerevisiae

Foldseek 3Di:
DPDQQPLQWDWDQDPPRDIAIDGDDDPPDPSRVVSVVLSVLQNVCVVVLNQAAPQPRHGADSSDGSPDNHNDPVSVVVVVVV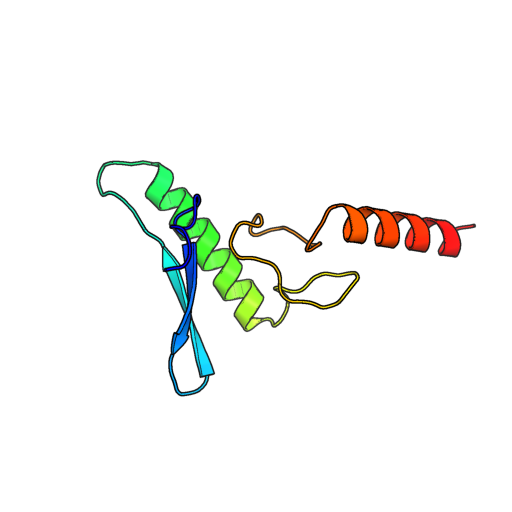VVVVVD

Mean predicted aligned error: 7.41 Å

Radius of gyration: 15.51 Å; Cα contacts (8 Å, |Δi|>4): 99; chains: 1; bounding box: 40×26×48 Å